Protein AF-A0A9D7LN33-F1 (afdb_monomer_lite)

Structure (mmCIF, N/CA/C/O backbone):
data_AF-A0A9D7LN33-F1
#
_entry.id   AF-A0A9D7LN33-F1
#
loop_
_atom_site.group_PDB
_atom_site.id
_atom_site.type_symbol
_atom_site.label_atom_id
_atom_site.label_alt_id
_atom_site.label_comp_id
_atom_site.label_asym_id
_atom_site.label_entity_id
_atom_site.label_seq_id
_atom_site.pdbx_PDB_ins_code
_atom_site.Cartn_x
_atom_site.Cartn_y
_atom_site.Cartn_z
_atom_site.occupancy
_atom_site.B_iso_or_equiv
_atom_site.auth_seq_id
_atom_site.auth_comp_id
_atom_site.auth_asym_id
_atom_site.auth_atom_id
_atom_site.pdbx_PDB_model_num
ATOM 1 N N . MET A 1 1 ? 1.280 -5.028 28.452 1.00 39.41 1 MET A N 1
ATOM 2 C CA . MET A 1 1 ? 1.406 -5.449 27.042 1.00 39.41 1 MET A CA 1
ATOM 3 C C . MET A 1 1 ? 0.424 -6.594 26.854 1.00 39.41 1 MET A C 1
ATOM 5 O O . MET A 1 1 ? 0.688 -7.644 27.409 1.00 39.41 1 MET A O 1
ATOM 9 N N . LEU A 1 2 ? -0.771 -6.350 26.296 1.00 40.72 2 LEU A N 1
ATOM 10 C CA . LEU A 1 2 ? -1.837 -7.37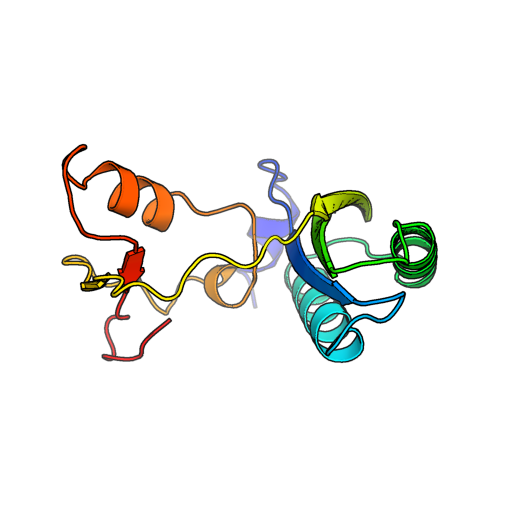6 26.230 1.00 40.72 2 LEU A CA 1
ATOM 11 C C . LEU A 1 2 ? -2.934 -7.048 25.189 1.00 40.72 2 LEU A C 1
ATOM 13 O O . LEU A 1 2 ? -4.114 -7.288 25.411 1.00 40.72 2 LEU A O 1
ATOM 17 N N . LYS A 1 3 ? -2.561 -6.403 24.074 1.00 40.19 3 LYS A N 1
ATOM 18 C CA . LYS A 1 3 ? -3.495 -6.057 22.977 1.00 40.19 3 LYS A CA 1
ATOM 19 C C . LYS A 1 3 ? -3.009 -6.476 21.585 1.00 40.19 3 LYS A C 1
ATOM 21 O O . LYS A 1 3 ? -3.843 -6.630 20.704 1.00 40.19 3 LYS A O 1
ATOM 26 N N . ALA A 1 4 ? -1.701 -6.682 21.396 1.00 44.34 4 ALA A N 1
ATOM 27 C CA . ALA A 1 4 ? -1.153 -7.196 20.138 1.00 44.34 4 ALA A CA 1
ATOM 28 C C . ALA A 1 4 ? -1.504 -8.682 19.933 1.00 44.34 4 ALA A C 1
ATOM 30 O O . ALA A 1 4 ? -1.867 -9.071 18.828 1.00 44.34 4 ALA A O 1
ATOM 31 N N . ASP A 1 5 ? -1.530 -9.470 21.013 1.00 45.38 5 ASP A N 1
ATOM 32 C CA . ASP A 1 5 ? -1.810 -10.912 20.951 1.00 45.38 5 ASP A CA 1
ATOM 33 C C . ASP A 1 5 ? -3.231 -11.229 20.452 1.00 45.38 5 ASP A C 1
ATOM 35 O O . ASP A 1 5 ? -3.449 -12.231 19.782 1.00 45.38 5 ASP A O 1
ATOM 39 N N . PHE A 1 6 ? -4.203 -10.339 20.678 1.00 46.66 6 PHE A N 1
ATOM 40 C CA . PHE A 1 6 ? -5.581 -10.557 20.218 1.00 46.66 6 PHE A CA 1
ATOM 41 C C . PHE A 1 6 ? -5.743 -10.396 18.698 1.00 46.66 6 PHE A C 1
ATOM 43 O O . PHE A 1 6 ? -6.620 -11.006 18.094 1.00 46.66 6 PHE A O 1
ATOM 50 N N . LEU A 1 7 ? -4.882 -9.597 18.058 1.00 50.34 7 LEU A N 1
ATOM 51 C CA . LEU A 1 7 ? -4.827 -9.512 16.598 1.00 50.34 7 LEU A CA 1
ATOM 52 C C . LEU A 1 7 ? -3.998 -10.650 15.994 1.00 50.34 7 LEU A C 1
ATOM 54 O O . LEU A 1 7 ? -4.058 -10.826 14.781 1.00 50.34 7 LEU A O 1
ATOM 58 N N . CYS A 1 8 ? -3.236 -11.416 16.791 1.00 50.91 8 CYS A N 1
ATOM 59 C CA . CYS A 1 8 ? -2.435 -12.548 16.319 1.00 50.91 8 CYS A CA 1
ATOM 60 C C . CYS A 1 8 ? -3.289 -13.772 15.951 1.00 50.91 8 CYS A C 1
ATOM 62 O O . CYS A 1 8 ? -3.054 -14.341 14.885 1.00 50.91 8 CYS A O 1
ATOM 64 N N . ASP A 1 9 ? -4.321 -14.096 16.733 1.00 46.38 9 ASP A N 1
ATOM 65 C CA . ASP A 1 9 ? -5.035 -15.383 16.615 1.00 46.38 9 ASP A CA 1
ATOM 66 C C . ASP A 1 9 ? -6.296 -15.372 15.736 1.00 46.38 9 ASP A C 1
ATOM 68 O O . ASP A 1 9 ? -6.833 -16.426 15.398 1.00 46.38 9 ASP A O 1
ATOM 72 N N . CYS A 1 10 ? -6.745 -14.201 15.290 1.00 46.47 10 CYS A N 1
ATOM 73 C CA . CYS A 1 10 ? -7.798 -14.080 14.288 1.00 46.47 10 CYS A CA 1
ATOM 74 C C . CYS A 1 10 ? -7.160 -13.571 12.991 1.00 46.47 10 CYS A C 1
ATOM 76 O O . CYS A 1 10 ? -6.643 -12.455 12.965 1.00 46.47 10 CYS A O 1
ATOM 78 N N . ASP A 1 11 ? -7.184 -14.357 11.911 1.00 58.72 11 ASP A N 1
ATOM 79 C CA . ASP A 1 11 ? -6.927 -13.846 10.559 1.00 58.72 11 ASP A CA 1
ATOM 80 C C . ASP A 1 11 ? -8.272 -13.524 9.883 1.00 58.72 11 ASP A C 1
ATOM 82 O O . ASP A 1 11 ? -8.852 -14.384 9.220 1.00 58.72 11 ASP A O 1
ATOM 86 N N . PRO A 1 12 ? -8.818 -12.302 10.043 1.00 63.50 12 PRO A N 1
ATOM 87 C CA . PRO A 1 12 ? -10.036 -11.875 9.357 1.00 63.50 12 PRO A CA 1
ATOM 88 C C . PRO A 1 12 ? -9.809 -11.606 7.854 1.00 63.50 12 PRO A C 1
ATOM 90 O O . PRO A 1 12 ? -10.631 -10.947 7.221 1.00 63.50 12 PRO A O 1
ATOM 93 N N . GLY A 1 13 ? -8.685 -12.047 7.272 1.00 80.38 13 GLY A N 1
ATOM 94 C CA . GLY A 1 13 ? -8.269 -11.699 5.914 1.00 80.38 13 GLY A CA 1
ATOM 95 C C . GLY A 1 13 ? -7.587 -10.332 5.826 1.00 80.38 13 GLY A C 1
ATOM 96 O O . GLY A 1 13 ? -7.577 -9.714 4.756 1.00 80.38 13 GLY A O 1
ATOM 97 N N . LEU A 1 14 ? -7.031 -9.836 6.939 1.00 88.44 14 LEU A N 1
ATOM 98 C CA . LEU A 1 14 ? -6.313 -8.562 6.981 1.00 88.44 14 LEU A CA 1
ATOM 99 C C . LEU A 1 14 ? -5.058 -8.650 6.108 1.00 88.44 14 LEU A C 1
ATOM 101 O O . LEU A 1 14 ? -4.229 -9.543 6.270 1.00 88.44 14 LEU A O 1
ATOM 105 N N . ARG A 1 15 ? -4.881 -7.686 5.205 1.00 93.31 15 ARG A N 1
ATOM 106 C CA . ARG A 1 15 ? -3.686 -7.580 4.365 1.00 93.31 15 ARG A CA 1
ATOM 107 C C . ARG A 1 15 ? -2.971 -6.269 4.615 1.00 93.31 15 ARG A C 1
ATOM 109 O O . ARG A 1 15 ? -3.613 -5.227 4.719 1.00 93.31 15 ARG A O 1
ATOM 116 N N . LEU A 1 16 ? -1.645 -6.308 4.633 1.00 95.19 16 LEU A N 1
ATOM 117 C CA . LEU A 1 16 ? -0.820 -5.114 4.490 1.00 95.19 16 LEU A CA 1
ATOM 118 C C . LEU A 1 16 ? -0.754 -4.711 3.021 1.00 95.19 16 LEU A C 1
ATOM 120 O O . LEU A 1 16 ? -0.759 -5.564 2.135 1.00 95.19 16 LEU A O 1
ATOM 124 N N . ILE A 1 17 ? -0.727 -3.409 2.752 1.00 95.75 17 ILE A N 1
ATOM 125 C CA . ILE A 1 17 ? -0.765 -2.858 1.399 1.00 95.75 17 ILE A CA 1
ATOM 126 C C . ILE A 1 17 ? 0.368 -1.857 1.230 1.00 95.75 17 ILE A C 1
ATOM 128 O O . ILE A 1 17 ? 0.532 -0.953 2.041 1.00 95.75 17 ILE A O 1
ATOM 132 N N . GLU A 1 18 ? 1.068 -1.938 0.105 1.00 97.31 18 GLU A N 1
ATOM 133 C CA . GLU A 1 18 ? 1.952 -0.883 -0.378 1.00 97.31 18 GLU A CA 1
ATOM 134 C C . GLU A 1 18 ? 1.557 -0.481 -1.800 1.00 97.31 18 GLU A C 1
ATOM 136 O O . GLU A 1 18 ? 1.113 -1.298 -2.601 1.00 97.31 18 GLU A O 1
ATOM 141 N N . THR A 1 19 ? 1.655 0.805 -2.126 1.00 96.25 19 THR A N 1
ATOM 142 C CA . THR A 1 19 ? 1.416 1.298 -3.491 1.00 96.25 19 THR A CA 1
ATOM 143 C C . THR A 1 19 ? 2.595 2.156 -3.893 1.00 96.25 19 THR A C 1
ATOM 145 O O . THR A 1 19 ? 2.822 3.201 -3.289 1.00 96.25 19 THR A O 1
ATOM 148 N N . LEU A 1 20 ? 3.343 1.686 -4.882 1.00 96.81 20 LEU A N 1
ATOM 149 C CA . LEU A 1 20 ? 4.592 2.266 -5.341 1.00 96.81 20 LEU A CA 1
ATOM 150 C C . LEU A 1 20 ? 4.404 2.851 -6.741 1.00 96.81 20 LEU A C 1
ATOM 152 O O . LEU A 1 20 ? 3.675 2.293 -7.564 1.00 96.81 20 LEU A O 1
ATOM 156 N N . ARG A 1 21 ? 5.103 3.948 -7.027 1.00 96.00 21 ARG A N 1
ATOM 157 C CA . ARG A 1 21 ? 5.368 4.378 -8.404 1.00 96.00 21 ARG A CA 1
ATOM 158 C C . ARG A 1 21 ? 6.580 3.595 -8.906 1.00 96.00 21 ARG A C 1
ATOM 160 O O . ARG A 1 21 ? 7.570 3.502 -8.183 1.00 96.00 21 ARG A O 1
ATOM 167 N N . ARG A 1 22 ? 6.508 3.055 -10.120 1.00 96.88 22 ARG A N 1
ATOM 168 C CA . ARG A 1 22 ? 7.673 2.588 -10.877 1.00 96.88 22 ARG A CA 1
ATOM 169 C C . ARG A 1 22 ? 7.798 3.429 -12.138 1.00 96.88 22 ARG A C 1
ATOM 171 O O . ARG A 1 22 ? 6.795 3.679 -12.793 1.00 96.88 22 ARG A O 1
ATOM 178 N N . GLU A 1 23 ? 8.996 3.876 -12.460 1.00 96.06 23 GLU A N 1
ATOM 179 C CA . GLU A 1 23 ? 9.272 4.723 -13.612 1.00 96.06 23 GLU A CA 1
ATOM 180 C C . GLU A 1 23 ? 10.566 4.264 -14.269 1.00 96.06 23 GLU A C 1
ATOM 182 O O . GLU A 1 23 ? 11.626 4.312 -13.644 1.00 96.06 23 GLU A O 1
ATOM 187 N N . ASN A 1 24 ? 10.459 3.777 -15.506 1.00 95.12 24 ASN A N 1
ATOM 188 C CA . ASN A 1 24 ? 11.585 3.284 -16.303 1.00 95.12 24 ASN A CA 1
ATOM 189 C C . ASN A 1 24 ? 12.479 2.317 -15.508 1.00 95.12 24 ASN A C 1
ATOM 191 O O . ASN A 1 24 ? 13.688 2.487 -15.397 1.00 95.12 24 ASN A O 1
ATOM 195 N N . GLY A 1 25 ? 11.850 1.330 -14.870 1.00 94.88 25 GLY A N 1
ATOM 196 C CA . GLY A 1 25 ? 12.518 0.316 -14.060 1.00 94.88 25 GLY A CA 1
ATOM 197 C C . GLY A 1 25 ? 12.786 0.719 -12.609 1.00 94.88 25 GLY A C 1
ATOM 198 O O . GLY A 1 25 ? 12.985 -0.171 -11.785 1.00 94.88 25 GLY A O 1
ATOM 199 N N . HIS A 1 26 ? 12.705 2.001 -12.253 1.00 96.50 26 HIS A N 1
ATOM 200 C CA . HIS A 1 26 ? 13.061 2.502 -10.925 1.00 96.50 26 HIS A CA 1
ATOM 201 C C . HIS A 1 26 ? 11.850 2.717 -10.021 1.00 96.50 26 HIS A C 1
ATOM 203 O O . HIS A 1 26 ? 10.802 3.160 -10.468 1.00 96.50 26 HIS A O 1
ATOM 209 N N . TYR A 1 27 ? 12.016 2.474 -8.722 1.00 97.56 27 TYR A N 1
ATOM 210 C CA . TYR A 1 27 ? 11.002 2.738 -7.701 1.00 97.56 27 TYR A CA 1
ATOM 211 C C . TYR A 1 27 ? 11.432 3.920 -6.819 1.00 97.56 27 TYR A C 1
ATOM 213 O O . TYR A 1 27 ? 12.208 3.721 -5.873 1.00 97.56 27 TYR A O 1
ATOM 221 N N . PRO A 1 28 ? 10.948 5.151 -7.077 1.00 92.88 28 PRO A N 1
ATOM 222 C CA . PRO A 1 28 ? 11.189 6.272 -6.180 1.00 92.88 28 PRO A CA 1
ATOM 223 C C . PRO A 1 28 ? 10.664 5.921 -4.781 1.00 92.88 28 PRO A C 1
ATOM 225 O O . PRO A 1 28 ? 9.498 5.574 -4.625 1.00 92.88 28 PRO A O 1
ATOM 228 N N . LEU A 1 29 ? 11.529 5.996 -3.763 1.00 94.75 29 LEU A N 1
ATOM 229 C CA . LEU A 1 29 ? 11.228 5.678 -2.354 1.00 94.75 29 LEU A CA 1
ATOM 230 C C . LEU A 1 29 ? 11.063 4.189 -2.000 1.00 94.75 29 LEU A C 1
ATOM 232 O O . LEU A 1 29 ? 10.522 3.890 -0.933 1.00 94.75 29 LEU A O 1
ATOM 236 N N . LEU A 1 30 ? 11.572 3.251 -2.810 1.00 96.94 30 LEU A N 1
ATOM 237 C CA . LEU A 1 30 ? 11.485 1.809 -2.515 1.00 96.94 30 LEU A CA 1
ATOM 238 C C . LEU A 1 30 ? 11.875 1.455 -1.072 1.00 96.94 30 LEU A C 1
ATOM 240 O O . LEU A 1 30 ? 11.135 0.757 -0.386 1.00 96.94 30 LEU A O 1
ATOM 244 N N . ALA A 1 31 ? 13.001 1.983 -0.588 1.00 96.88 31 ALA A N 1
ATOM 245 C CA . ALA A 1 31 ? 13.467 1.737 0.777 1.00 96.88 31 ALA A CA 1
ATOM 246 C C . ALA A 1 31 ? 12.457 2.203 1.844 1.00 96.88 31 ALA A C 1
ATOM 248 O O . ALA A 1 31 ? 12.265 1.530 2.855 1.00 96.88 31 ALA A O 1
ATOM 249 N N . GLY A 1 32 ? 11.768 3.324 1.608 1.00 96.69 32 GLY A N 1
ATOM 250 C CA . GLY A 1 32 ? 10.731 3.833 2.507 1.00 96.69 32 GLY A CA 1
ATOM 251 C C . GLY A 1 32 ? 9.488 2.943 2.532 1.00 96.69 32 GLY A C 1
ATOM 252 O O . GLY A 1 32 ? 8.943 2.680 3.604 1.00 96.69 32 GLY A O 1
ATOM 253 N N . HIS A 1 33 ? 9.074 2.430 1.370 1.00 97.44 33 HIS A N 1
ATOM 254 C CA . HIS A 1 33 ? 7.983 1.458 1.272 1.00 97.44 33 HIS A CA 1
ATOM 255 C C . HIS A 1 33 ? 8.324 0.150 1.998 1.00 97.44 33 HIS A C 1
ATOM 257 O O . HIS A 1 33 ? 7.539 -0.305 2.827 1.00 97.44 33 HIS A O 1
ATOM 263 N N . LEU A 1 34 ? 9.511 -0.415 1.754 1.00 97.44 34 LEU A N 1
ATOM 264 C CA . LEU A 1 34 ? 9.957 -1.649 2.409 1.00 97.44 34 LEU A CA 1
ATOM 265 C C . LEU A 1 34 ? 10.087 -1.472 3.927 1.00 97.44 34 LEU A C 1
ATOM 267 O O . LEU A 1 34 ? 9.594 -2.304 4.681 1.00 97.44 34 LEU A O 1
ATOM 271 N N . SER A 1 35 ? 10.646 -0.349 4.394 1.00 97.12 35 SER A N 1
ATOM 272 C CA . SER A 1 35 ? 10.747 -0.047 5.829 1.00 97.12 35 SER A CA 1
ATOM 273 C C . SER A 1 35 ? 9.375 0.063 6.506 1.00 97.12 35 SER A C 1
ATOM 275 O O . SER A 1 35 ? 9.187 -0.446 7.614 1.00 97.12 35 SER A O 1
ATOM 277 N N . ARG A 1 36 ? 8.394 0.699 5.852 1.00 96.00 36 ARG A N 1
ATOM 278 C CA . ARG A 1 36 ? 7.024 0.794 6.377 1.00 96.00 36 ARG A CA 1
ATOM 279 C C . ARG A 1 36 ? 6.329 -0.566 6.410 1.00 96.00 36 ARG A C 1
ATOM 281 O O . ARG A 1 36 ? 5.678 -0.877 7.412 1.00 96.00 36 ARG A O 1
ATOM 288 N N . LEU A 1 37 ? 6.479 -1.363 5.351 1.00 96.94 37 LEU A N 1
ATOM 289 C CA . LEU A 1 37 ? 5.921 -2.711 5.276 1.00 96.94 37 LEU A CA 1
ATOM 290 C C . LEU A 1 37 ? 6.515 -3.604 6.368 1.00 96.94 37 LEU A C 1
ATOM 292 O O . LEU A 1 37 ? 5.754 -4.188 7.130 1.00 96.94 37 LEU A O 1
ATOM 296 N N . ARG A 1 38 ? 7.847 -3.620 6.506 1.00 97.44 38 ARG A N 1
ATOM 297 C CA . ARG A 1 38 ? 8.580 -4.347 7.553 1.00 97.44 38 ARG A CA 1
ATOM 298 C C . ARG A 1 38 ? 8.081 -3.984 8.943 1.00 97.44 38 ARG A C 1
ATOM 300 O O . ARG A 1 38 ? 7.620 -4.851 9.668 1.00 97.44 38 ARG A O 1
ATOM 307 N N . ARG A 1 39 ? 8.060 -2.689 9.273 1.00 96.12 39 ARG A N 1
ATOM 308 C CA . ARG A 1 39 ? 7.579 -2.204 10.577 1.00 96.12 39 ARG A CA 1
ATOM 309 C C . ARG A 1 39 ? 6.149 -2.648 10.874 1.00 96.12 39 ARG A C 1
ATOM 311 O O . ARG A 1 39 ? 5.821 -2.941 12.017 1.00 96.12 39 ARG A O 1
ATOM 318 N N . SER A 1 40 ? 5.289 -2.647 9.858 1.00 94.12 40 SER A N 1
ATOM 319 C CA . SER A 1 40 ? 3.898 -3.068 10.023 1.00 94.12 40 SER A CA 1
ATOM 320 C C . SER A 1 40 ? 3.776 -4.578 10.173 1.00 94.12 40 SER A C 1
ATOM 322 O O . SER A 1 40 ? 2.987 -5.032 10.994 1.00 94.12 40 SER A O 1
ATOM 324 N N . ALA A 1 41 ? 4.573 -5.338 9.423 1.00 95.06 41 ALA A N 1
ATOM 325 C CA . ALA A 1 41 ? 4.624 -6.785 9.525 1.00 95.06 41 ALA A CA 1
ATOM 326 C C . ALA A 1 41 ? 5.116 -7.226 10.908 1.00 95.06 41 ALA A C 1
ATOM 328 O O . ALA A 1 41 ? 4.449 -8.028 11.554 1.00 95.06 41 ALA A O 1
ATOM 329 N N . ASP A 1 42 ? 6.193 -6.617 11.407 1.00 94.62 42 ASP A N 1
ATOM 330 C CA . ASP A 1 42 ? 6.751 -6.906 12.730 1.00 94.62 42 ASP A CA 1
ATOM 331 C C . ASP A 1 42 ? 5.752 -6.581 13.853 1.00 94.62 42 ASP A C 1
ATOM 333 O O . ASP A 1 42 ? 5.613 -7.343 14.806 1.00 94.62 42 ASP A O 1
ATOM 337 N N . TRP A 1 43 ? 5.025 -5.462 13.744 1.00 92.44 43 TRP A N 1
ATOM 338 C CA . TRP A 1 43 ? 4.060 -5.044 14.768 1.00 92.44 43 TRP A CA 1
ATOM 339 C C . TRP A 1 43 ? 2.790 -5.908 14.781 1.00 92.44 43 TRP A C 1
ATOM 341 O O . TRP A 1 43 ? 2.254 -6.191 15.849 1.00 92.44 43 TRP A O 1
ATOM 351 N N . LEU A 1 44 ? 2.300 -6.316 13.603 1.00 89.69 44 LEU A N 1
ATOM 352 C CA . LEU A 1 44 ? 1.047 -7.070 13.436 1.00 89.69 44 LEU A CA 1
ATOM 353 C C . LEU A 1 44 ? 1.241 -8.595 13.357 1.00 89.69 44 LEU A C 1
ATOM 355 O O . LEU A 1 44 ? 0.256 -9.324 13.215 1.00 89.69 44 LEU A O 1
ATOM 359 N N . GLY A 1 45 ? 2.484 -9.079 13.394 1.00 91.50 45 GLY A N 1
ATOM 360 C CA . GLY A 1 45 ? 2.809 -10.503 13.297 1.00 91.50 45 GLY A CA 1
ATOM 361 C C . GLY A 1 45 ? 2.592 -11.101 11.902 1.00 91.50 45 GLY A C 1
ATOM 362 O O . GLY A 1 45 ? 2.065 -12.204 11.791 1.00 91.50 45 GLY A O 1
ATOM 363 N N . PHE A 1 46 ? 2.951 -10.379 10.834 1.00 94.56 46 PHE A N 1
ATOM 364 C CA . PHE A 1 46 ? 2.946 -10.910 9.464 1.00 94.56 46 PHE A CA 1
ATOM 365 C C . PHE A 1 46 ? 4.321 -11.491 9.134 1.00 94.56 46 PHE A C 1
ATOM 367 O O . PHE A 1 46 ? 5.347 -10.859 9.397 1.00 94.56 46 PHE A O 1
ATOM 374 N N . ALA A 1 47 ? 4.355 -12.652 8.484 1.00 96.06 47 ALA A N 1
ATOM 375 C CA . ALA A 1 47 ? 5.584 -13.130 7.864 1.00 96.06 47 ALA A CA 1
ATOM 376 C C . ALA A 1 47 ? 5.943 -12.242 6.658 1.00 96.06 47 ALA A C 1
ATOM 378 O O . ALA A 1 47 ? 5.070 -11.820 5.901 1.00 96.06 47 ALA A O 1
ATOM 379 N N . LEU A 1 48 ? 7.230 -11.940 6.472 1.00 97.56 48 LEU A N 1
ATOM 380 C CA . LEU A 1 48 ? 7.708 -11.152 5.335 1.00 97.56 48 LEU A CA 1
ATOM 381 C C . LEU A 1 48 ? 9.101 -11.606 4.898 1.00 97.56 48 LEU A C 1
ATOM 383 O O . LEU A 1 48 ? 10.102 -11.296 5.553 1.00 97.56 48 LEU A O 1
ATOM 387 N N . ASP A 1 49 ? 9.156 -12.242 3.732 1.00 97.81 49 ASP A N 1
ATOM 388 C CA . ASP A 1 49 ? 10.385 -12.456 2.974 1.00 97.81 49 ASP A CA 1
ATOM 389 C C . ASP A 1 49 ? 10.650 -11.233 2.078 1.00 97.81 49 ASP A C 1
ATOM 391 O O . ASP A 1 49 ? 10.003 -11.037 1.045 1.00 97.81 49 ASP A O 1
ATOM 395 N N . GLU A 1 50 ? 11.590 -10.368 2.484 1.00 96.62 50 GLU A N 1
ATOM 396 C CA . GLU A 1 50 ? 11.918 -9.183 1.673 1.00 96.62 50 GLU A CA 1
ATOM 397 C C . GLU A 1 50 ? 12.573 -9.546 0.356 1.00 96.62 50 GLU A C 1
ATOM 399 O O . GLU A 1 50 ? 12.392 -8.828 -0.622 1.00 96.62 50 GLU A O 1
ATOM 404 N N . VAL A 1 51 ? 13.380 -10.605 0.346 1.00 97.75 51 VAL A N 1
ATOM 405 C CA . VAL A 1 51 ? 14.194 -10.967 -0.812 1.00 97.75 51 VAL A CA 1
ATOM 406 C C . VAL A 1 51 ? 13.268 -11.444 -1.920 1.00 97.75 51 VAL A C 1
ATOM 408 O O . VAL A 1 51 ? 13.348 -10.939 -3.043 1.00 97.75 51 VAL A O 1
ATOM 411 N N . ALA A 1 52 ? 12.328 -12.330 -1.583 1.00 97.94 52 ALA A N 1
ATOM 412 C CA . ALA A 1 52 ? 11.299 -12.788 -2.508 1.00 97.94 52 ALA A CA 1
ATOM 413 C C . ALA A 1 52 ? 10.424 -11.627 -3.009 1.00 97.94 52 ALA A C 1
ATOM 415 O O . ALA A 1 52 ? 10.167 -11.517 -4.212 1.00 97.94 52 ALA A O 1
ATOM 416 N N . LEU A 1 53 ? 10.018 -10.715 -2.117 1.00 97.88 53 LEU A N 1
ATOM 417 C CA . LEU A 1 53 ? 9.241 -9.537 -2.505 1.00 97.88 53 LEU A CA 1
ATOM 418 C C . LEU A 1 53 ? 10.015 -8.636 -3.479 1.00 97.88 53 LEU A C 1
ATOM 420 O O . LEU A 1 53 ? 9.445 -8.157 -4.459 1.00 97.88 53 LEU A O 1
ATOM 424 N N . ARG A 1 54 ? 11.312 -8.416 -3.244 1.00 97.44 54 ARG A N 1
ATOM 425 C CA . ARG A 1 54 ? 12.159 -7.588 -4.114 1.00 97.44 54 ARG A CA 1
ATOM 426 C C . ARG A 1 54 ? 12.303 -8.204 -5.499 1.00 97.44 54 ARG A C 1
ATOM 428 O O . ARG A 1 54 ? 12.082 -7.505 -6.479 1.00 97.44 54 ARG A O 1
ATOM 435 N N . GLY A 1 55 ? 12.530 -9.516 -5.574 1.00 97.50 55 GLY A N 1
ATOM 436 C CA . GLY A 1 55 ? 12.538 -10.240 -6.848 1.00 97.50 55 GLY A CA 1
ATOM 437 C C . GLY A 1 55 ? 11.211 -10.118 -7.608 1.00 97.50 55 GLY A C 1
ATOM 438 O O . GLY A 1 55 ? 11.201 -9.898 -8.817 1.00 97.50 55 GLY A O 1
ATOM 439 N N . CYS A 1 56 ? 10.077 -10.177 -6.902 1.00 97.12 56 CYS A N 1
ATOM 440 C CA . CYS A 1 56 ? 8.754 -9.975 -7.501 1.00 97.12 56 CYS A CA 1
ATOM 441 C C . CYS A 1 56 ? 8.540 -8.545 -8.025 1.00 97.12 56 CYS A C 1
ATOM 443 O O . CYS A 1 56 ? 7.915 -8.355 -9.073 1.00 97.12 56 CYS A O 1
ATOM 445 N N . LEU A 1 57 ? 9.053 -7.536 -7.314 1.00 97.69 57 LEU A N 1
ATOM 446 C CA . LEU A 1 57 ? 9.024 -6.145 -7.763 1.00 97.69 57 LEU A CA 1
ATOM 447 C C . LEU A 1 57 ? 9.905 -5.944 -8.996 1.00 97.69 57 LEU A C 1
ATOM 449 O O . LEU A 1 57 ? 9.443 -5.355 -9.969 1.00 97.69 57 LEU A O 1
ATOM 453 N N . ASP A 1 58 ? 11.124 -6.478 -8.999 1.00 96.38 58 ASP A N 1
ATOM 454 C CA . ASP A 1 58 ? 12.054 -6.344 -10.122 1.00 96.38 58 ASP A CA 1
ATOM 455 C C . ASP A 1 58 ? 11.468 -6.933 -11.417 1.00 96.38 58 ASP A C 1
ATOM 457 O O . ASP A 1 58 ? 11.609 -6.328 -12.483 1.00 96.38 58 ASP A O 1
ATOM 461 N N . ALA A 1 59 ? 10.701 -8.024 -11.301 1.00 96.25 59 ALA A N 1
ATOM 462 C CA . ALA A 1 59 ? 10.007 -8.691 -12.403 1.00 96.25 59 ALA A CA 1
ATOM 463 C C . ALA A 1 59 ? 8.817 -7.914 -13.010 1.00 96.25 59 ALA A C 1
ATOM 465 O O . ALA A 1 59 ? 8.288 -8.336 -14.038 1.00 96.25 59 ALA A O 1
ATOM 466 N N . GLN A 1 60 ? 8.362 -6.801 -12.412 1.00 96.38 60 GLN A N 1
ATOM 467 C CA . GLN A 1 60 ? 7.293 -5.984 -13.018 1.00 96.38 60 GLN A CA 1
ATOM 468 C C . GLN A 1 60 ? 7.791 -5.267 -14.298 1.00 96.38 60 GLN A C 1
ATOM 470 O O . GLN A 1 60 ? 9.003 -5.137 -14.491 1.00 96.38 60 GLN A O 1
ATOM 475 N N . PRO A 1 61 ? 6.891 -4.776 -15.173 1.00 94.88 61 PRO A N 1
ATOM 476 C CA . PRO A 1 61 ? 7.277 -4.001 -16.352 1.00 94.88 61 PRO A CA 1
ATOM 477 C C . PRO A 1 61 ? 8.192 -2.817 -16.011 1.00 94.88 61 PRO A C 1
ATOM 479 O O . PRO A 1 61 ? 7.929 -2.081 -15.058 1.00 94.88 61 PRO A O 1
ATOM 482 N N . ALA A 1 62 ? 9.263 -2.641 -16.787 1.00 93.94 62 ALA A N 1
ATOM 483 C CA . ALA A 1 62 ? 10.238 -1.578 -16.566 1.00 93.94 62 ALA A CA 1
ATOM 484 C C . ALA A 1 62 ? 9.853 -0.282 -17.292 1.00 93.94 62 ALA A C 1
ATOM 486 O O . ALA A 1 62 ? 9.792 0.768 -16.658 1.00 93.94 62 ALA A O 1
ATOM 487 N N . ASP A 1 63 ? 9.578 -0.357 -18.593 1.00 95.38 63 ASP A N 1
ATOM 488 C CA . ASP A 1 63 ? 9.409 0.823 -19.443 1.00 95.38 63 ASP A CA 1
ATOM 489 C C . ASP A 1 63 ? 8.101 1.564 -19.166 1.00 95.38 63 ASP A C 1
ATOM 491 O O . ASP A 1 63 ? 7.035 0.953 -19.073 1.00 95.38 63 ASP A O 1
ATOM 495 N N . GLY A 1 64 ? 8.175 2.893 -19.075 1.00 93.69 64 GLY A N 1
ATOM 496 C CA . GLY A 1 64 ? 7.028 3.749 -18.787 1.00 93.69 64 GLY A CA 1
ATOM 497 C C . GLY A 1 64 ? 6.796 3.970 -17.293 1.00 93.69 64 GLY A C 1
ATOM 498 O O . GLY A 1 64 ? 7.663 3.715 -16.453 1.00 93.69 64 GLY A O 1
ATOM 499 N N . ILE A 1 65 ? 5.615 4.496 -16.965 1.00 95.38 65 ILE A N 1
ATOM 500 C CA . ILE A 1 65 ? 5.231 4.849 -15.597 1.00 95.38 65 ILE A CA 1
ATOM 501 C C . ILE A 1 65 ? 4.109 3.922 -15.144 1.00 95.38 65 ILE A C 1
ATOM 503 O O . ILE A 1 65 ? 3.078 3.780 -15.803 1.00 95.38 65 ILE A O 1
ATOM 507 N N . TRP A 1 66 ? 4.307 3.308 -13.986 1.00 96.31 66 TRP A N 1
ATOM 508 C CA . TRP A 1 66 ? 3.422 2.300 -13.437 1.00 96.31 66 TRP A CA 1
ATOM 509 C C . TRP A 1 66 ? 3.080 2.582 -11.983 1.00 96.31 66 TRP A C 1
ATOM 511 O O . TRP A 1 66 ? 3.903 3.042 -11.189 1.00 96.31 66 TRP A O 1
ATOM 521 N N . ARG A 1 67 ? 1.859 2.216 -11.607 1.00 96.88 67 ARG A N 1
ATOM 522 C CA . ARG A 1 67 ? 1.444 2.041 -10.222 1.00 96.88 67 ARG A CA 1
ATOM 523 C C . ARG A 1 67 ? 1.529 0.558 -9.885 1.00 96.88 67 ARG A C 1
ATOM 525 O O . ARG A 1 67 ? 0.769 -0.240 -10.428 1.00 96.88 67 ARG A O 1
ATOM 532 N N . VAL A 1 68 ? 2.401 0.204 -8.951 1.00 97.38 68 VAL A N 1
ATOM 533 C CA . VAL A 1 68 ? 2.554 -1.164 -8.448 1.00 97.38 68 VAL A CA 1
ATOM 534 C C . VAL A 1 68 ? 1.889 -1.267 -7.083 1.00 97.38 68 VAL A C 1
ATOM 536 O O . VAL A 1 68 ? 2.287 -0.583 -6.143 1.00 97.38 68 VAL A O 1
ATOM 539 N N . ARG A 1 69 ? 0.861 -2.105 -6.956 1.00 97.38 69 ARG A N 1
ATOM 540 C CA . ARG A 1 69 ? 0.191 -2.392 -5.684 1.00 97.38 69 ARG A CA 1
ATOM 541 C C . ARG A 1 69 ? 0.665 -3.736 -5.153 1.00 97.38 69 ARG A C 1
ATOM 543 O O . ARG A 1 69 ? 0.413 -4.759 -5.777 1.00 97.38 69 ARG A O 1
ATOM 550 N N . VAL A 1 70 ? 1.300 -3.717 -3.990 1.00 97.75 70 VAL A N 1
ATOM 551 C CA . VAL A 1 70 ? 1.662 -4.907 -3.223 1.00 97.75 70 VAL A CA 1
ATOM 552 C C . VAL A 1 70 ? 0.595 -5.158 -2.168 1.00 97.75 70 VAL A C 1
ATOM 554 O O . VAL A 1 70 ? 0.150 -4.223 -1.498 1.00 97.75 70 VAL A O 1
ATOM 557 N N . THR A 1 71 ? 0.207 -6.416 -1.998 1.00 97.00 71 THR A N 1
ATOM 558 C CA . THR A 1 71 ? -0.543 -6.878 -0.826 1.00 97.00 71 THR A CA 1
ATOM 559 C C . THR A 1 71 ? 0.197 -8.028 -0.166 1.00 97.00 71 THR A C 1
ATOM 561 O O . THR A 1 71 ? 0.633 -8.923 -0.885 1.00 97.00 71 THR A O 1
ATOM 564 N N . LEU A 1 72 ? 0.284 -8.025 1.161 1.00 96.94 72 LEU A N 1
ATOM 565 C CA . LEU A 1 72 ? 0.904 -9.071 1.973 1.00 96.94 72 LEU A CA 1
ATOM 566 C C . LEU A 1 72 ? -0.142 -9.633 2.941 1.00 96.94 72 LEU A C 1
ATOM 568 O O . LEU A 1 72 ? -0.762 -8.872 3.686 1.00 96.94 72 LEU A O 1
ATOM 572 N N . ALA A 1 73 ? -0.355 -10.942 2.896 1.00 94.75 73 ALA A N 1
ATOM 573 C CA . ALA A 1 73 ? -1.171 -11.689 3.842 1.00 94.75 73 ALA A CA 1
ATOM 574 C C . ALA A 1 73 ? -0.332 -12.132 5.046 1.00 94.75 73 ALA A C 1
ATOM 576 O O . ALA A 1 73 ? 0.899 -12.106 5.020 1.00 94.75 73 ALA A O 1
ATOM 577 N N . LYS A 1 74 ? -1.008 -12.535 6.122 1.00 92.69 74 LYS A N 1
ATOM 578 C CA . LYS A 1 74 ? -0.359 -12.800 7.408 1.00 92.69 74 LYS A CA 1
ATOM 579 C C . LYS A 1 74 ? 0.622 -13.970 7.380 1.00 92.69 74 LYS A C 1
ATOM 581 O O . LYS A 1 74 ? 1.673 -13.908 8.013 1.00 92.69 74 LYS A O 1
ATOM 586 N N . ASN A 1 75 ? 0.305 -14.993 6.593 1.00 92.88 75 ASN A N 1
ATOM 587 C CA . ASN A 1 75 ? 1.150 -16.166 6.364 1.00 92.88 75 ASN A CA 1
ATOM 588 C C . ASN A 1 75 ? 2.390 -15.881 5.494 1.00 92.88 75 ASN A C 1
ATOM 590 O O . ASN A 1 75 ? 3.209 -16.775 5.305 1.00 92.88 75 ASN A O 1
ATOM 594 N N . GLY A 1 76 ? 2.539 -14.658 4.978 1.00 94.44 76 GLY A N 1
ATOM 595 C CA . GLY A 1 76 ? 3.655 -14.262 4.126 1.00 94.44 76 GLY A CA 1
ATOM 596 C C . GLY A 1 76 ? 3.363 -14.331 2.634 1.00 94.44 76 GLY A C 1
ATOM 597 O O . GLY A 1 76 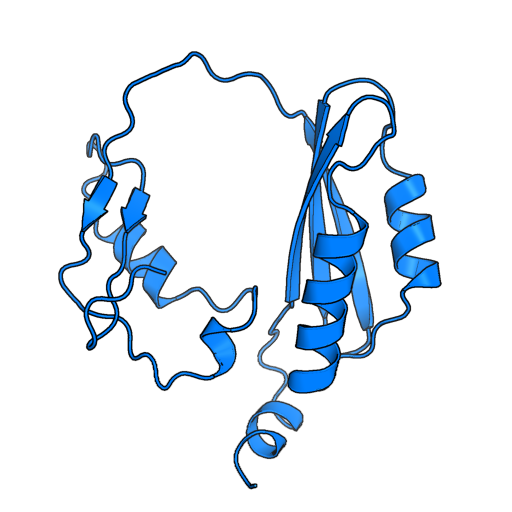? 4.189 -13.866 1.850 1.00 94.44 76 GLY A O 1
ATOM 598 N N . ASP A 1 77 ? 2.190 -14.825 2.227 1.00 95.25 77 ASP A N 1
ATOM 599 C CA . ASP A 1 77 ? 1.787 -14.782 0.826 1.00 95.25 77 ASP A CA 1
ATOM 600 C C . ASP A 1 77 ? 1.641 -13.331 0.374 1.00 95.25 77 ASP A C 1
ATOM 602 O O . ASP A 1 77 ? 0.947 -12.521 1.000 1.00 95.25 77 ASP A O 1
ATOM 606 N N . PHE A 1 78 ? 2.253 -12.995 -0.756 1.00 96.69 78 PHE A N 1
ATOM 607 C CA . PHE A 1 78 ? 2.158 -11.661 -1.326 1.00 96.69 78 PHE A CA 1
ATOM 608 C C . PHE A 1 78 ? 1.831 -1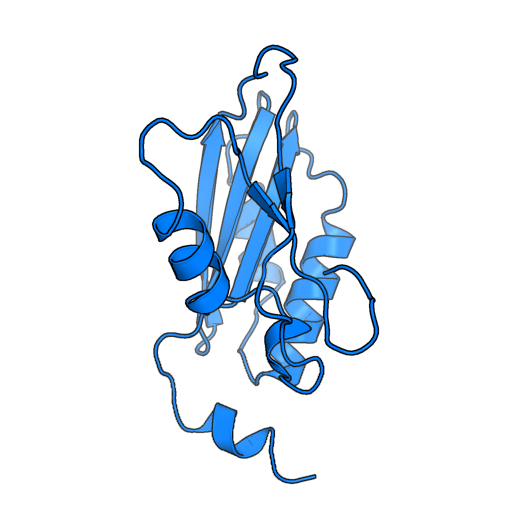1.689 -2.815 1.00 96.69 78 PHE A C 1
ATOM 610 O O . PHE A 1 78 ? 2.056 -12.667 -3.523 1.00 96.69 78 PHE A O 1
ATOM 617 N N . ALA A 1 79 ? 1.299 -10.570 -3.293 1.00 95.69 79 ALA A N 1
ATOM 618 C CA . ALA A 1 79 ? 1.052 -10.327 -4.706 1.00 95.69 79 ALA A CA 1
ATOM 619 C C . ALA A 1 79 ? 1.429 -8.888 -5.054 1.00 95.69 79 ALA A C 1
ATOM 621 O O . ALA A 1 79 ? 1.149 -7.974 -4.275 1.00 95.69 79 ALA A O 1
ATOM 622 N N . ALA A 1 80 ? 2.018 -8.693 -6.234 1.00 97.06 80 ALA A N 1
ATOM 623 C CA . ALA A 1 80 ? 2.258 -7.388 -6.834 1.00 97.06 80 ALA A CA 1
ATOM 624 C C . ALA A 1 80 ? 1.445 -7.268 -8.128 1.00 97.06 80 ALA A C 1
ATOM 626 O O . ALA A 1 80 ? 1.522 -8.125 -9.005 1.00 97.06 80 ALA A O 1
ATOM 627 N N . GLN A 1 81 ? 0.653 -6.206 -8.236 1.00 96.44 81 GLN A N 1
ATOM 628 C CA . GLN A 1 81 ? -0.153 -5.900 -9.415 1.00 96.44 81 GLN A CA 1
ATOM 629 C C . GLN A 1 81 ? 0.310 -4.581 -10.020 1.00 96.44 81 GLN A C 1
ATOM 631 O O . GLN A 1 81 ? 0.421 -3.581 -9.308 1.00 96.44 81 GLN A O 1
ATOM 636 N N . CYS A 1 82 ? 0.554 -4.576 -11.326 1.00 95.69 82 CYS A N 1
ATOM 637 C CA . CYS A 1 82 ? 1.046 -3.417 -12.055 1.00 95.69 82 CYS A CA 1
ATOM 638 C C . CYS A 1 82 ? -0.063 -2.813 -12.923 1.00 95.69 82 CYS A C 1
ATOM 640 O O . CYS A 1 82 ? -0.744 -3.529 -13.653 1.00 95.69 82 CYS A O 1
ATOM 642 N N . PHE A 1 83 ? -0.234 -1.495 -12.851 1.00 95.06 83 PHE A N 1
ATOM 643 C CA . PHE A 1 83 ? -1.214 -0.750 -13.640 1.00 95.06 83 PHE A CA 1
ATOM 644 C C . PHE A 1 83 ? -0.516 0.429 -14.318 1.00 95.06 83 PHE A C 1
ATOM 646 O O . PHE A 1 83 ? 0.249 1.113 -13.629 1.00 95.06 83 PHE A O 1
ATOM 653 N N . PRO A 1 84 ? -0.764 0.704 -15.611 1.00 94.06 84 PRO A N 1
ATOM 654 C CA . PRO A 1 84 ? -0.243 1.907 -16.248 1.00 94.06 84 PRO A CA 1
ATOM 655 C C . PRO A 1 84 ? -0.659 3.138 -15.444 1.00 94.06 84 PRO A C 1
ATOM 657 O O . PRO A 1 84 ? -1.831 3.283 -15.08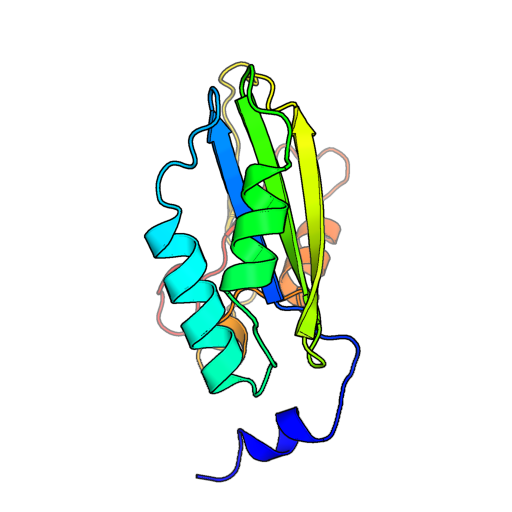2 1.00 94.06 84 PRO A O 1
ATOM 660 N N . LEU A 1 85 ? 0.299 4.005 -15.132 1.00 89.00 85 LEU A N 1
ATOM 661 C CA . LEU A 1 85 ? 0.026 5.285 -14.500 1.00 89.00 85 LEU A CA 1
ATOM 662 C C . LEU A 1 85 ? 0.022 6.344 -15.597 1.00 89.00 85 LEU A C 1
ATOM 664 O O . LEU A 1 85 ? 1.069 6.840 -16.001 1.00 89.00 85 LEU A O 1
ATOM 668 N N . VAL A 1 86 ? -1.171 6.628 -16.109 1.00 83.38 86 VAL A N 1
ATOM 669 C CA . VAL A 1 86 ? -1.381 7.698 -17.083 1.00 83.38 86 VAL A CA 1
ATOM 670 C C . VAL A 1 86 ? -1.425 9.040 -16.366 1.00 83.38 86 VAL A C 1
ATOM 672 O O . VAL A 1 86 ? -1.997 9.145 -15.278 1.00 83.38 86 VAL A O 1
ATOM 675 N N . ASP A 1 87 ? -0.837 10.062 -16.977 1.00 73.81 87 ASP A N 1
ATOM 676 C CA . ASP A 1 87 ? -0.986 11.425 -16.485 1.00 73.81 87 ASP A CA 1
ATOM 677 C C . ASP A 1 87 ? -2.456 11.834 -16.593 1.00 73.81 87 ASP A C 1
ATOM 679 O O . ASP A 1 87 ? -3.042 11.887 -17.678 1.00 73.81 87 ASP A O 1
ATOM 683 N N . GLU A 1 88 ? -3.073 12.117 -15.449 1.00 70.25 88 GLU A N 1
ATOM 684 C CA . GLU A 1 88 ? -4.379 12.754 -15.435 1.00 70.25 88 GLU A CA 1
ATOM 685 C C . GLU A 1 88 ? -4.205 14.262 -15.658 1.00 70.25 88 GLU A C 1
ATOM 687 O O . GLU A 1 88 ? -3.325 14.881 -15.050 1.00 70.25 88 GLU A O 1
ATOM 692 N N . PRO A 1 89 ? -5.049 14.895 -16.494 1.00 74.44 89 PRO A N 1
ATOM 693 C CA . PRO A 1 89 ? -5.014 16.339 -16.656 1.00 74.44 89 PRO A CA 1
ATOM 694 C C . PRO A 1 89 ? -5.229 17.017 -15.302 1.00 74.44 89 PRO A C 1
ATOM 696 O O . PRO A 1 89 ? -6.135 16.650 -14.549 1.00 74.44 89 PRO A O 1
ATOM 699 N N . VAL A 1 90 ? -4.416 18.035 -15.017 1.00 72.62 90 VAL A N 1
ATOM 700 C CA . VAL A 1 90 ? -4.516 18.815 -13.781 1.00 72.62 90 VAL A CA 1
ATOM 701 C C . VAL A 1 90 ? -5.912 19.432 -13.698 1.00 72.62 90 VAL A C 1
ATOM 703 O O . VAL A 1 90 ? -6.292 20.275 -14.511 1.00 72.62 90 VAL A O 1
ATOM 706 N N . ARG A 1 91 ? -6.696 18.988 -12.716 1.00 78.31 91 ARG A N 1
ATOM 707 C CA . ARG A 1 91 ? -8.043 19.488 -12.425 1.00 78.31 91 ARG A CA 1
ATOM 708 C C . ARG A 1 91 ? -8.154 19.785 -10.939 1.00 78.31 91 ARG A C 1
ATOM 710 O O . ARG A 1 91 ? -7.559 19.088 -10.119 1.00 78.31 91 ARG A O 1
ATOM 717 N N . LEU A 1 92 ? -8.945 20.799 -10.594 1.00 79.81 92 LEU A N 1
ATOM 718 C CA . LEU A 1 92 ? -9.301 21.054 -9.202 1.00 79.81 92 LEU A CA 1
ATOM 719 C C . LEU A 1 92 ? -10.059 19.837 -8.654 1.00 79.81 92 LEU A C 1
ATOM 721 O O . LEU A 1 92 ? -11.083 19.432 -9.204 1.00 79.81 92 LEU A O 1
ATOM 725 N N . ARG A 1 93 ? -9.524 19.242 -7.587 1.00 82.31 93 ARG A N 1
ATOM 726 C CA . ARG A 1 93 ? -10.154 18.161 -6.826 1.00 82.31 93 ARG A CA 1
ATOM 727 C C . ARG A 1 93 ? -10.635 18.753 -5.506 1.00 82.31 93 ARG A C 1
ATOM 729 O O . ARG A 1 93 ? -9.833 19.315 -4.762 1.00 82.31 93 ARG A O 1
ATOM 736 N N . TYR A 1 94 ? -11.927 18.646 -5.219 1.00 86.38 94 TYR A N 1
ATOM 737 C CA . TYR A 1 94 ? -12.468 19.066 -3.930 1.00 86.38 94 TYR A CA 1
ATOM 738 C C . TYR A 1 94 ? -12.373 17.913 -2.937 1.00 86.38 94 TYR A C 1
ATOM 740 O O . TYR A 1 94 ? -12.645 16.769 -3.291 1.00 86.38 94 TYR A O 1
ATOM 748 N N . ALA A 1 95 ? -12.013 18.213 -1.694 1.00 86.12 95 ALA A N 1
ATOM 749 C CA . ALA A 1 95 ? -12.060 17.253 -0.602 1.00 86.12 95 ALA A CA 1
ATOM 750 C C . ALA A 1 95 ? -13.012 17.755 0.483 1.00 86.12 95 ALA A C 1
ATOM 752 O O . ALA A 1 95 ? -13.062 18.955 0.765 1.00 86.12 95 ALA A O 1
ATOM 753 N N . ARG A 1 96 ? -13.768 16.843 1.094 1.00 85.94 96 ARG A N 1
ATOM 754 C CA . ARG A 1 96 ? -14.661 17.158 2.214 1.00 85.94 96 ARG A CA 1
ATOM 755 C C . ARG A 1 96 ? -13.995 16.753 3.521 1.00 85.94 96 ARG A C 1
ATOM 757 O O . ARG A 1 96 ? -13.417 15.678 3.609 1.00 85.94 96 ARG A O 1
ATOM 764 N N . LEU A 1 97 ? -14.110 17.580 4.555 1.00 84.50 97 LEU A N 1
ATOM 765 C CA . LEU A 1 97 ? -13.760 17.148 5.906 1.00 84.50 97 LEU A CA 1
ATOM 766 C C . LEU A 1 97 ? -14.832 16.193 6.441 1.00 84.50 97 LEU A C 1
ATOM 768 O O . LEU A 1 97 ? -16.024 16.511 6.400 1.00 84.50 97 LEU A O 1
ATOM 772 N N . ALA A 1 98 ? -14.407 15.031 6.933 1.00 82.44 98 ALA A N 1
ATOM 773 C CA . ALA A 1 98 ? -15.295 14.073 7.575 1.00 82.44 98 ALA A CA 1
ATOM 774 C C . ALA A 1 98 ? -15.991 14.717 8.782 1.00 82.44 98 ALA A C 1
ATOM 776 O O . ALA A 1 98 ? -15.358 15.397 9.588 1.00 82.44 98 ALA A O 1
ATOM 777 N N . ALA A 1 99 ? -17.299 14.484 8.913 1.00 78.62 99 ALA A N 1
ATOM 778 C CA . ALA A 1 99 ? -18.075 14.983 10.049 1.00 78.62 99 ALA A CA 1
ATOM 779 C C . ALA A 1 99 ? -17.779 14.208 11.342 1.00 78.62 99 ALA A C 1
ATOM 781 O O . ALA A 1 99 ? -17.911 14.752 12.435 1.00 78.62 99 ALA A O 1
ATOM 782 N N . VAL A 1 100 ? -17.381 12.940 11.209 1.00 76.81 100 VAL A N 1
ATOM 783 C CA . VAL A 1 100 ? -17.044 12.063 12.331 1.00 76.81 100 VAL A CA 1
ATOM 784 C C . VAL A 1 100 ? -15.523 11.982 12.446 1.00 76.81 100 VAL A C 1
ATOM 786 O O . VAL A 1 100 ? -14.863 11.645 11.456 1.00 76.81 100 VAL A O 1
ATOM 789 N N . PRO A 1 101 ? -14.951 12.292 13.622 1.00 77.81 101 PRO A N 1
ATOM 790 C CA . PRO A 1 101 ? -13.527 12.149 13.834 1.00 77.81 101 PRO A CA 1
ATOM 791 C C . PRO A 1 101 ? -13.152 10.674 13.907 1.00 77.81 101 PRO A C 1
ATOM 793 O O . PRO A 1 101 ? -13.923 9.821 14.348 1.00 77.81 101 PRO A O 1
ATOM 796 N N . ILE A 1 102 ? -11.922 10.380 13.523 1.00 80.75 102 ILE A N 1
ATOM 797 C CA . ILE A 1 102 ? -11.383 9.036 13.626 1.00 80.75 102 ILE A CA 1
ATOM 798 C C . ILE A 1 102 ? -10.689 8.894 15.000 1.00 80.75 102 ILE A C 1
ATOM 800 O O . ILE A 1 102 ? -9.716 9.583 15.267 1.00 80.75 102 ILE A O 1
ATOM 804 N N . ASP A 1 103 ? -11.048 7.890 15.812 1.00 79.38 103 ASP A N 1
ATOM 805 C CA . ASP A 1 103 ? -10.348 7.454 17.060 1.00 79.38 103 ASP A CA 1
ATOM 806 C C . ASP A 1 103 ? -8.810 7.225 16.985 1.00 79.38 103 ASP A C 1
ATOM 808 O O . ASP A 1 103 ? -8.334 6.167 16.564 1.00 79.38 103 ASP A O 1
ATOM 812 N N . SER A 1 104 ? -7.992 8.186 17.415 1.00 76.38 104 SER A N 1
ATOM 813 C CA . SER A 1 104 ? -6.527 8.062 17.365 1.00 76.38 104 SER A CA 1
ATOM 814 C C . SER A 1 104 ? -5.939 6.907 18.190 1.00 76.38 104 SER A C 1
ATOM 816 O O . SER A 1 104 ? -4.762 6.591 18.001 1.00 76.38 104 SER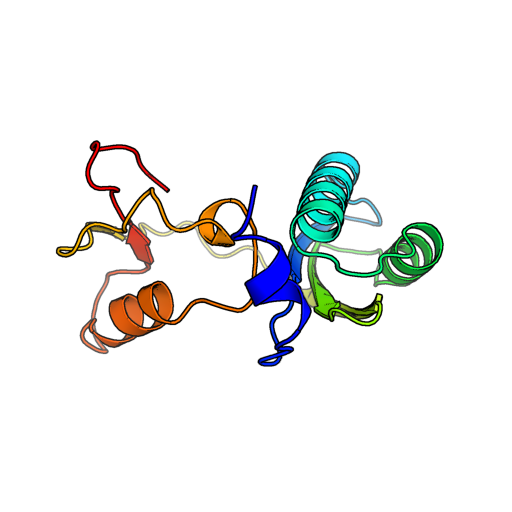 A O 1
ATOM 818 N N . GLY A 1 105 ? -6.726 6.281 19.073 1.00 78.94 105 GLY A N 1
ATOM 819 C CA . GLY A 1 105 ? -6.342 5.116 19.866 1.00 78.94 105 GLY A CA 1
ATOM 820 C C . GLY A 1 105 ? -6.378 3.786 19.111 1.00 78.94 105 GLY A C 1
ATOM 821 O O . GLY A 1 105 ? -5.848 2.797 19.621 1.00 78.94 105 GLY A O 1
ATOM 822 N N . ASP A 1 106 ? -6.957 3.750 17.909 1.00 79.81 106 ASP A N 1
ATOM 823 C CA . ASP A 1 106 ? -7.002 2.548 17.081 1.00 79.81 106 ASP A CA 1
ATOM 824 C C . ASP A 1 106 ? -5.602 2.205 16.526 1.00 79.81 106 ASP A C 1
ATOM 826 O O . ASP A 1 106 ? -5.032 2.967 15.727 1.00 79.81 106 ASP A O 1
ATOM 830 N N . PRO A 1 107 ? -5.029 1.055 16.931 1.00 78.38 107 PRO A N 1
ATOM 831 C CA . PRO A 1 107 ? -3.671 0.682 16.567 1.00 78.38 107 PRO A CA 1
ATOM 832 C C . PRO A 1 107 ? -3.480 0.447 15.065 1.00 78.38 107 PRO A C 1
ATOM 834 O O . PRO A 1 107 ? -2.386 0.696 14.552 1.00 78.38 107 PRO A O 1
ATOM 837 N N . LEU A 1 108 ? -4.515 0.011 14.334 1.00 82.44 108 LEU A N 1
ATOM 838 C CA . LEU A 1 108 ? -4.379 -0.335 12.915 1.00 82.44 108 LEU A CA 1
ATOM 839 C C . LEU A 1 108 ? -4.083 0.883 12.040 1.00 82.44 108 LEU A C 1
ATOM 841 O O . LEU A 1 108 ? -3.514 0.751 10.962 1.00 82.44 108 LEU A O 1
ATOM 845 N N . ARG A 1 109 ? -4.357 2.092 12.526 1.00 81.38 109 ARG A N 1
ATOM 846 C CA . ARG A 1 109 ? -4.175 3.339 11.769 1.00 81.38 109 ARG A CA 1
ATOM 847 C C . ARG A 1 109 ? -2.734 3.734 11.544 1.00 81.38 109 ARG A C 1
ATOM 849 O O . ARG A 1 109 ? -2.450 4.575 10.691 1.00 81.38 109 ARG A O 1
ATOM 856 N N . GLY A 1 110 ? -1.819 3.191 12.343 1.00 83.62 110 GLY A N 1
ATOM 857 C CA . GLY A 1 110 ? -0.383 3.300 12.098 1.00 83.62 110 GLY A CA 1
ATOM 858 C C . GLY A 1 110 ? 0.078 2.498 10.879 1.00 83.62 110 GLY A C 1
ATOM 859 O O . GLY A 1 110 ? 1.201 2.701 10.417 1.00 83.62 110 GLY A O 1
ATOM 860 N N . HIS A 1 111 ? -0.777 1.620 10.352 1.00 87.31 111 HIS A N 1
ATOM 861 C CA . HIS A 1 111 ? -0.432 0.610 9.368 1.00 87.31 111 HIS A CA 1
ATOM 862 C C . HIS A 1 111 ? -1.306 0.745 8.121 1.00 87.31 111 HIS A C 1
ATOM 864 O O . HIS A 1 111 ? -2.500 1.025 8.184 1.00 87.31 111 HIS A O 1
ATOM 870 N N . LYS A 1 112 ? -0.708 0.547 6.945 1.00 86.38 112 LYS A N 1
ATOM 871 C CA . LYS A 1 112 ? -1.437 0.602 5.676 1.00 86.38 112 LYS A CA 1
ATOM 872 C C . LYS A 1 112 ? -2.047 -0.771 5.403 1.00 86.38 112 LYS A C 1
ATOM 874 O O . LYS A 1 112 ? -1.371 -1.645 4.867 1.00 86.38 112 LYS A O 1
ATOM 879 N N . THR A 1 113 ? -3.301 -0.967 5.79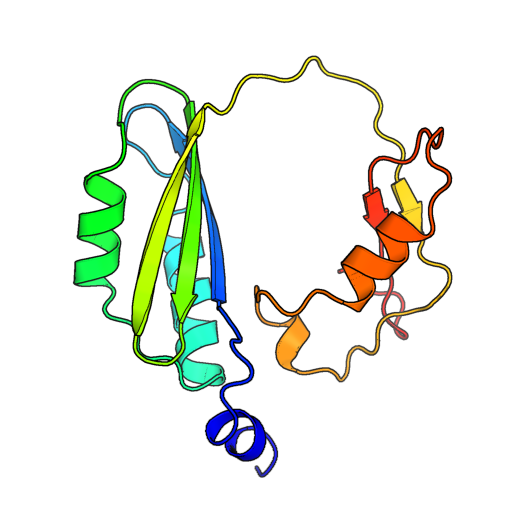9 1.00 89.75 113 THR A N 1
ATOM 880 C CA . THR A 1 113 ? -3.988 -2.263 5.708 1.00 89.75 113 THR A CA 1
ATOM 881 C C . THR A 1 113 ? -5.166 -2.239 4.724 1.00 89.75 113 THR A C 1
ATOM 883 O O . THR A 1 113 ? -5.515 -1.200 4.154 1.00 89.75 113 THR A O 1
ATOM 886 N N . SER A 1 114 ? -5.763 -3.410 4.492 1.00 85.50 114 SER A N 1
ATOM 887 C CA . SER A 1 114 ? -7.042 -3.580 3.799 1.00 85.50 114 SER A CA 1
ATOM 888 C C . SER A 1 114 ? -8.263 -3.291 4.675 1.00 85.50 114 SER A C 1
ATOM 890 O O . SER A 1 114 ? -9.366 -3.255 4.139 1.00 85.50 114 SER A O 1
ATOM 892 N N . GLU A 1 115 ? -8.092 -3.091 5.987 1.00 84.75 115 GLU A N 1
ATOM 893 C CA . GLU A 1 115 ? -9.172 -2.625 6.859 1.00 84.75 115 GLU A CA 1
ATOM 894 C C . GLU A 1 115 ? -9.385 -1.139 6.561 1.00 84.75 115 GLU A C 1
ATOM 896 O O . GLU A 1 115 ? -8.526 -0.296 6.829 1.00 84.75 115 GLU A O 1
ATOM 901 N N . ARG A 1 116 ? -10.479 -0.849 5.856 1.00 79.88 116 ARG A N 1
ATOM 902 C CA . ARG A 1 116 ? -10.798 0.495 5.375 1.00 79.88 116 ARG A CA 1
ATOM 903 C C . ARG A 1 116 ? -12.275 0.843 5.525 1.00 79.88 116 ARG A C 1
ATOM 905 O O . ARG A 1 116 ? -12.720 1.792 4.882 1.00 79.88 116 ARG A O 1
ATOM 912 N N . GLY A 1 117 ? -13.023 0.120 6.366 1.00 81.75 117 GLY A N 1
ATOM 913 C CA . GLY A 1 117 ? -14.483 0.242 6.441 1.00 81.75 117 GLY A CA 1
ATOM 914 C C . GLY A 1 117 ? -14.939 1.692 6.607 1.00 81.75 117 GLY A C 1
ATOM 915 O O . GLY A 1 117 ? -15.712 2.193 5.796 1.00 81.75 117 GLY A O 1
ATOM 916 N N . VAL A 1 118 ? -14.335 2.410 7.559 1.00 80.12 118 VAL A N 1
ATOM 917 C CA . VAL A 1 118 ? -14.641 3.823 7.847 1.00 80.12 118 VAL A CA 1
ATOM 918 C C . VAL A 1 118 ? -14.380 4.750 6.650 1.00 80.12 118 VAL A C 1
ATOM 920 O O . VAL A 1 118 ? -15.167 5.661 6.391 1.00 80.12 118 VAL A O 1
ATOM 923 N N . TYR A 1 119 ? -13.293 4.535 5.904 1.00 80.25 119 TYR A N 1
ATOM 924 C CA . TYR A 1 119 ? -12.957 5.359 4.736 1.00 80.25 119 TYR A CA 1
ATOM 925 C C . TYR A 1 119 ? -13.916 5.088 3.576 1.00 80.25 119 TYR A C 1
ATOM 927 O O . TYR A 1 119 ? -14.420 6.019 2.945 1.00 80.25 119 TYR A O 1
ATOM 935 N N . ASP A 1 120 ? -14.189 3.809 3.320 1.00 82.56 120 ASP A N 1
ATOM 936 C CA . ASP A 1 120 ? -15.047 3.376 2.224 1.00 82.56 120 ASP A CA 1
ATOM 937 C C . ASP A 1 120 ? -16.513 3.761 2.486 1.00 82.56 120 ASP A C 1
ATOM 939 O O . ASP A 1 120 ? -17.210 4.174 1.560 1.00 82.56 120 ASP A O 1
ATOM 943 N N . ASP A 1 121 ? -16.978 3.682 3.737 1.00 84.38 121 ASP A N 1
ATOM 944 C CA . ASP A 1 121 ? -18.301 4.161 4.157 1.00 84.38 121 ASP A CA 1
ATOM 945 C C . ASP A 1 121 ? -18.439 5.675 3.959 1.00 84.38 121 ASP A C 1
ATOM 947 O O . ASP A 1 121 ? -19.452 6.141 3.432 1.00 84.38 121 ASP A O 1
ATOM 951 N N . ALA A 1 122 ? -17.419 6.458 4.324 1.00 83.75 122 ALA A N 1
ATOM 952 C CA . ALA A 1 122 ? -17.465 7.905 4.146 1.00 83.75 122 ALA A CA 1
ATOM 953 C C . ALA A 1 122 ? -17.523 8.303 2.667 1.00 83.75 122 ALA A C 1
ATOM 955 O O . ALA A 1 122 ? -18.314 9.175 2.308 1.00 83.75 122 ALA A O 1
ATOM 956 N N . LEU A 1 123 ? -16.748 7.641 1.803 1.00 83.12 123 LEU A N 1
ATOM 957 C CA . LEU A 1 123 ? -16.821 7.858 0.357 1.00 83.12 123 LEU A CA 1
ATOM 958 C C . LEU A 1 123 ? -18.181 7.428 -0.209 1.00 83.12 123 LEU A C 1
ATOM 960 O O . LEU A 1 123 ? -18.772 8.174 -0.985 1.00 83.12 123 LEU A O 1
ATOM 964 N N . ARG A 1 124 ? -18.727 6.282 0.225 1.00 85.19 124 ARG A N 1
ATOM 965 C CA . ARG A 1 124 ? -20.070 5.815 -0.176 1.00 85.19 124 ARG A CA 1
ATOM 966 C C . ARG A 1 124 ? -21.208 6.714 0.307 1.00 85.19 124 ARG A C 1
ATOM 968 O O . ARG A 1 124 ? -22.279 6.690 -0.288 1.00 85.19 124 ARG A O 1
ATOM 975 N N . SER A 1 125 ? -20.997 7.495 1.366 1.00 84.44 125 SER A N 1
ATOM 976 C CA . SER A 1 125 ? -21.993 8.452 1.867 1.00 84.44 125 SER A CA 1
ATOM 977 C C . SER A 1 125 ? -22.110 9.722 1.013 1.00 84.44 125 SER A C 1
ATOM 979 O O . SER A 1 125 ? -23.025 10.524 1.224 1.00 84.44 125 SER A O 1
ATOM 981 N N . LEU A 1 126 ? -21.188 9.939 0.068 1.00 85.25 126 LEU A N 1
ATOM 982 C CA . LEU A 1 126 ? -21.256 11.070 -0.850 1.00 85.25 126 LEU A CA 1
ATOM 983 C C . LEU A 1 126 ? -22.328 10.828 -1.927 1.00 85.25 126 LEU A C 1
ATOM 985 O O . LEU A 1 126 ? -22.470 9.704 -2.411 1.00 85.25 126 LEU A O 1
ATOM 989 N N . PRO A 1 127 ? -23.066 11.873 -2.346 1.00 86.25 127 PRO A N 1
ATOM 990 C CA . PRO A 1 127 ? -23.944 11.790 -3.509 1.00 86.25 127 PRO A CA 1
ATOM 991 C C . PRO A 1 127 ? -23.186 11.324 -4.759 1.00 86.25 127 PRO A C 1
ATOM 993 O O . PRO A 1 127 ? -22.024 11.681 -4.950 1.00 86.25 127 PRO A O 1
ATOM 996 N N . ALA A 1 128 ? -23.846 10.564 -5.635 1.00 81.25 128 ALA A N 1
ATOM 997 C CA . ALA A 1 128 ? -23.220 10.028 -6.848 1.00 81.25 128 ALA A CA 1
ATOM 998 C C . ALA A 1 128 ? -22.741 11.121 -7.827 1.00 81.25 128 ALA A C 1
ATOM 1000 O O . ALA A 1 128 ? -21.818 10.893 -8.604 1.00 81.25 128 ALA A O 1
ATOM 1001 N N . ASP A 1 129 ? -23.351 12.306 -7.777 1.00 84.00 129 ASP A N 1
ATOM 1002 C CA . ASP A 1 129 ? -23.013 13.501 -8.556 1.00 84.00 129 ASP A CA 1
ATOM 1003 C C . ASP A 1 129 ? -22.063 14.460 -7.815 1.00 84.00 129 ASP A C 1
ATOM 1005 O O . ASP A 1 129 ? -21.825 15.586 -8.256 1.00 84.00 129 ASP A O 1
ATOM 1009 N N . SER A 1 130 ? -21.507 14.036 -6.676 1.00 81.19 130 SER A N 1
ATOM 1010 C CA . SER A 1 130 ? -20.639 14.884 -5.873 1.00 81.19 130 SER A CA 1
ATOM 1011 C C . SER A 1 130 ? -19.353 15.252 -6.618 1.00 81.19 130 SER A C 1
ATOM 1013 O O . SER A 1 130 ? -18.627 14.399 -7.120 1.00 81.19 130 SER A O 1
ATOM 1015 N N . ALA A 1 131 ? -19.009 16.541 -6.603 1.00 83.06 131 ALA A N 1
ATOM 1016 C CA . ALA A 1 131 ? -17.708 17.030 -7.065 1.00 83.06 131 ALA A CA 1
ATOM 1017 C C . ALA A 1 131 ? -16.553 16.706 -6.089 1.00 83.06 131 ALA A C 1
ATOM 1019 O O . ALA A 1 131 ? -15.400 17.066 -6.348 1.00 83.06 131 ALA A O 1
ATOM 1020 N N . ILE A 1 132 ? -16.856 16.075 -4.948 1.00 84.50 132 ILE A N 1
ATOM 1021 C CA . ILE A 1 132 ? -15.880 15.689 -3.931 1.00 84.50 132 ILE A CA 1
ATOM 1022 C C . ILE A 1 132 ? -15.135 14.437 -4.393 1.00 84.50 132 ILE A C 1
ATOM 1024 O O . ILE A 1 132 ? -15.723 13.382 -4.602 1.00 84.50 132 ILE A O 1
ATOM 1028 N N . PHE A 1 133 ? -13.820 14.569 -4.525 1.00 81.75 133 PHE A N 1
ATOM 1029 C CA . PHE A 1 133 ? -12.913 13.495 -4.906 1.00 81.75 133 PHE A CA 1
ATOM 1030 C C . PHE A 1 133 ? -12.507 12.619 -3.717 1.00 81.75 133 PHE A C 1
ATOM 1032 O O . PHE A 1 133 ? -12.328 11.418 -3.884 1.00 81.75 133 PHE A O 1
ATOM 1039 N N . ASP A 1 134 ? -12.340 13.216 -2.534 1.00 83.56 134 ASP A N 1
ATOM 1040 C CA . ASP A 1 134 ? -11.865 12.498 -1.349 1.00 83.56 134 ASP A CA 1
ATOM 1041 C C . ASP A 1 134 ? -12.445 13.074 -0.050 1.00 83.56 134 ASP A C 1
ATOM 1043 O O . ASP A 1 134 ? -12.888 14.229 0.007 1.00 83.56 134 ASP A O 1
ATOM 1047 N N . VAL A 1 135 ? -12.422 12.272 1.011 1.00 82.31 135 VAL A N 1
ATOM 1048 C CA . VAL A 1 135 ? -12.832 12.671 2.358 1.00 82.31 135 VAL A CA 1
ATOM 1049 C C . VAL A 1 135 ? -11.612 12.664 3.272 1.00 82.31 135 VAL A C 1
ATOM 1051 O O . VAL A 1 135 ? -10.980 11.637 3.492 1.00 82.31 135 VAL A O 1
ATOM 1054 N N . VAL A 1 136 ? -11.291 13.827 3.834 1.00 83.81 136 VAL A N 1
ATOM 1055 C CA . VAL A 1 136 ? -10.166 14.003 4.757 1.00 83.81 136 VAL A CA 1
ATOM 1056 C C . VAL A 1 136 ? -10.668 13.875 6.185 1.00 83.81 136 VAL A C 1
ATOM 1058 O O . VAL A 1 136 ? -11.608 14.565 6.588 1.00 83.81 136 VAL A O 1
ATOM 1061 N N . PHE A 1 137 ? -10.011 13.028 6.969 1.00 81.31 137 PHE A N 1
ATOM 1062 C CA . PHE A 1 137 ? -10.393 12.776 8.347 1.00 81.31 137 PHE A CA 1
ATOM 1063 C C . PHE A 1 137 ? -9.504 13.546 9.318 1.00 81.31 137 PHE A C 1
ATOM 1065 O O . PHE A 1 137 ? -8.293 13.698 9.139 1.00 81.31 137 PHE A O 1
ATOM 1072 N N . LEU A 1 138 ? -10.133 14.027 10.384 1.00 80.19 138 LEU A N 1
ATOM 1073 C CA . LEU A 1 138 ? -9.444 14.549 11.553 1.00 80.19 138 LEU A CA 1
ATOM 1074 C C . LEU A 1 138 ? -9.553 13.517 12.664 1.00 80.19 138 LEU A C 1
ATOM 1076 O O . LEU A 1 138 ? -10.584 12.860 12.809 1.00 80.19 138 LEU A O 1
ATOM 1080 N N . ASN A 1 139 ? -8.501 13.379 13.460 1.00 76.56 139 ASN A N 1
ATOM 1081 C CA . ASN A 1 139 ? -8.633 12.689 14.734 1.00 76.56 139 ASN A CA 1
ATOM 1082 C C . ASN A 1 139 ? -9.222 13.621 15.805 1.00 76.56 139 ASN A C 1
ATOM 1084 O O . ASN A 1 139 ? -9.307 14.837 15.622 1.00 76.56 139 ASN A O 1
ATOM 1088 N N . GLU A 1 140 ? -9.583 13.062 16.957 1.00 74.88 140 GLU A N 1
ATOM 1089 C CA . GLU A 1 140 ? -10.156 13.793 18.093 1.00 74.88 140 GLU A CA 1
ATOM 1090 C C . GLU A 1 140 ? -9.207 14.832 18.722 1.00 74.88 140 GLU A C 1
ATOM 1092 O O . GLU A 1 140 ? -9.621 15.620 19.568 1.00 74.88 140 GLU A O 1
ATOM 1097 N N . ARG A 1 141 ? -7.940 14.875 18.289 1.00 69.12 141 ARG A N 1
ATOM 1098 C CA . ARG A 1 141 ? -6.921 15.851 18.710 1.00 69.12 141 ARG A CA 1
ATOM 1099 C C . ARG A 1 141 ? -6.655 16.936 17.658 1.00 69.12 141 ARG A C 1
ATOM 1101 O O . ARG A 1 141 ? -5.728 17.724 17.824 1.00 69.12 141 ARG A O 1
ATOM 1108 N N . GLY A 1 142 ? -7.415 16.964 16.560 1.00 57.75 142 GLY A N 1
ATOM 1109 C CA . GLY A 1 142 ? -7.249 17.922 15.459 1.00 57.75 142 GLY A CA 1
ATOM 1110 C C . GLY A 1 142 ? -6.095 17.614 14.493 1.00 57.75 142 GLY A C 1
ATOM 1111 O O . GLY A 1 142 ? -5.826 18.401 13.586 1.00 57.75 142 GLY A O 1
ATOM 1112 N N . GLY A 1 143 ? -5.413 16.475 14.652 1.00 53.28 143 GLY A N 1
ATOM 1113 C CA . GLY A 1 143 ? -4.390 16.003 13.718 1.00 53.28 143 GLY A CA 1
ATOM 1114 C C . GLY A 1 143 ? -5.008 15.421 12.443 1.00 53.28 143 GLY A C 1
ATOM 1115 O O . GLY A 1 143 ? -6.008 14.705 12.507 1.00 53.28 143 GLY A O 1
ATOM 1116 N N . ARG A 1 144 ? -4.399 15.714 11.287 1.00 51.34 144 ARG A N 1
ATOM 1117 C CA . ARG A 1 144 ? -4.778 15.145 9.980 1.00 51.34 144 ARG A CA 1
ATOM 1118 C C . ARG A 1 144 ? -4.171 13.744 9.819 1.00 51.34 144 ARG A C 1
ATOM 1120 O O . ARG A 1 144 ? -3.002 13.559 10.165 1.00 51.34 144 ARG A O 1
ATOM 1127 N N . ARG A 1 145 ? -4.935 12.785 9.290 1.00 54.03 145 ARG A N 1
ATOM 1128 C CA . ARG A 1 145 ? -4.438 11.493 8.785 1.00 54.03 145 ARG A CA 1
ATOM 1129 C C . ARG A 1 145 ? -5.100 11.150 7.462 1.00 54.03 145 ARG A C 1
ATOM 1131 O O . ARG A 1 145 ? -6.295 11.483 7.313 1.00 54.03 145 ARG A O 1
#

Foldseek 3Di:
DPDLVVLVPDQPVKKFKDKFKAEQQDTVCPVVRVVQSVVQCVSNQADADVVVVVVLSSPPDRHAIWIWMKIAGRPHDIDIDIDHDDDDPDDDAAEAEDPDADAPPDPCVSGRMPPCCVQVVSVVPDDPPDSHPGYWHAHPVRDTD

InterPro domains:
  IPR001544 Aminotransferase class IV [PF01063] (16-142)
  IPR036038 Aminotransferase-like, PLP-dependent enzymes [SSF56752] (13-142)
  IPR043131 Branched-chain-amino-acid aminotransferase-like, N-terminal [G3DSA:3.30.470.10] (2-82)

Sequence (145 aa):
MLKADFLCDCDPGLRLIETLRRENGHYPLLAGHLSRLRRSADWLGFALDEVALRGCLDAQPADGIWRVRVTLAKNGDFAAQCFPLVDEPVRLRYARLAAVPIDSGDPLRGHKTSERGVYDDALRSLPADSAIFDVVFLNERGGRR

Radius of gyration: 17.4 Å; chains: 1; bounding box: 38×37×46 Å

Secondary structure (DSSP, 8-state):
--SHHHHHS--SS--EEEEEEEETTB-TTHHHHHHHHHHHHHHHT----HHHHHHHHHTS--SSEEEEEEEE-TTS-EEEEEEE-PPPP----EEEEPSSPB-TT-GGGGS-BS--HHHHHHHHTS-TT--EEEEE-BBTTS-B-

Organism: NCBI:txid2899244

pLDDT: mean 84.9, std 14.7, range [39.41, 97.94]